Protein AF-A0AAV5Z4U7-F1 (afdb_monomer_lite)

Secondary structure (DSSP, 8-state):
--HHHHHHHHHHHHHHSPTT-EEEEES---TTS--SEEEEEEETTEEEEEEEEEPPP-

Foldseek 3Di:
DELVVLLVCVVVCLVPDDFFDKDKDKQYDNPPPAFPDWDWDQDPVGIIIMGMHTRHDD

pLDDT: mean 93.28, std 6.04, range [65.38, 98.12]

Sequence (58 aa):
LSPDLNRRLRPKLLSELRPGARIVSHSFDMGDWVPSRTLQVSSNEGSHTLYLWVVPSR

Structure (mmCIF, N/CA/C/O backbone):
data_AF-A0AAV5Z4U7-F1
#
_entry.id   AF-A0AAV5Z4U7-F1
#
loop_
_atom_site.group_PDB
_atom_site.id
_atom_site.type_symbol
_atom_site.label_atom_id
_atom_site.label_alt_id
_atom_site.label_comp_id
_atom_site.label_asym_id
_atom_site.label_entity_id
_atom_site.label_seq_id
_atom_site.pdbx_PDB_ins_code
_atom_site.Cartn_x
_atom_site.Cartn_y
_atom_site.Cartn_z
_atom_site.occupancy
_atom_site.B_iso_or_equiv
_atom_site.auth_seq_id
_atom_site.auth_comp_id
_atom_site.auth_asym_id
_atom_site.auth_atom_id
_atom_site.pdbx_PDB_model_num
ATOM 1 N N . LEU A 1 1 ? -1.087 -1.567 -12.814 1.00 65.38 1 LEU A N 1
ATOM 2 C CA . LEU A 1 1 ? -1.252 -0.730 -11.598 1.00 65.38 1 LEU A CA 1
ATOM 3 C C . LEU A 1 1 ? -0.260 0.427 -11.694 1.00 65.38 1 LEU A C 1
ATOM 5 O O . LEU A 1 1 ? 0.724 0.272 -12.401 1.00 65.38 1 LEU A O 1
ATOM 9 N N . SER A 1 2 ? -0.531 1.573 -11.072 1.00 81.88 2 SER A N 1
ATOM 10 C CA . SER A 1 2 ? 0.388 2.722 -11.016 1.00 81.88 2 SER A CA 1
ATOM 11 C C . SER A 1 2 ? 0.410 3.294 -9.593 1.00 81.88 2 SER A C 1
ATOM 13 O O . SER A 1 2 ? -0.553 3.058 -8.851 1.00 81.88 2 SER A O 1
ATOM 15 N N . PRO A 1 3 ? 1.445 4.063 -9.199 1.00 81.81 3 PRO A N 1
ATOM 16 C CA . PRO A 1 3 ? 1.483 4.708 -7.884 1.00 81.81 3 PRO A CA 1
ATOM 17 C C . PRO A 1 3 ? 0.248 5.585 -7.632 1.00 81.81 3 PRO A C 1
ATOM 19 O O . PRO A 1 3 ? -0.352 5.536 -6.560 1.00 81.81 3 PRO A O 1
ATOM 22 N N . ASP A 1 4 ? -0.199 6.330 -8.646 1.00 88.38 4 ASP A N 1
ATOM 23 C CA . ASP A 1 4 ? -1.395 7.176 -8.568 1.00 88.38 4 ASP A CA 1
ATOM 24 C C . ASP A 1 4 ? -2.676 6.387 -8.306 1.00 88.38 4 ASP A C 1
ATOM 26 O O . ASP A 1 4 ? -3.506 6.791 -7.489 1.00 88.38 4 ASP A O 1
ATOM 30 N N . LEU A 1 5 ? -2.839 5.240 -8.970 1.00 89.00 5 LEU A N 1
ATOM 31 C CA . LEU A 1 5 ? -3.991 4.374 -8.743 1.00 89.00 5 LEU A CA 1
ATOM 32 C C . LEU A 1 5 ? -3.975 3.807 -7.319 1.00 89.00 5 LEU A C 1
ATOM 34 O O . LEU A 1 5 ? -4.999 3.841 -6.638 1.00 89.00 5 LEU A O 1
ATOM 38 N N . ASN A 1 6 ? -2.817 3.351 -6.843 1.00 90.25 6 ASN A N 1
ATOM 39 C CA . ASN A 1 6 ? -2.669 2.827 -5.487 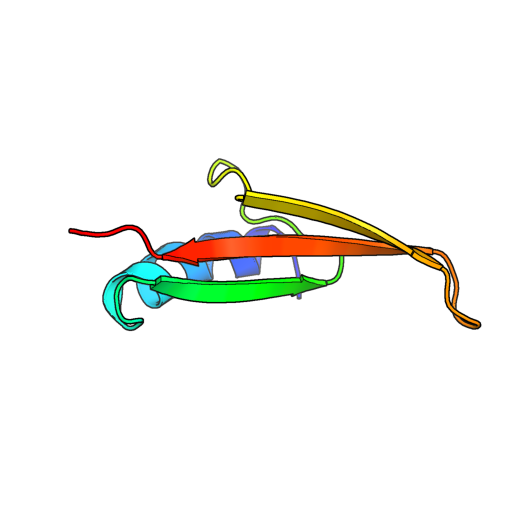1.00 90.25 6 ASN A CA 1
ATOM 40 C C . ASN A 1 6 ? -3.004 3.887 -4.425 1.00 90.25 6 ASN A C 1
ATOM 42 O O . ASN A 1 6 ? -3.746 3.603 -3.481 1.00 90.25 6 ASN A O 1
ATOM 46 N N . ARG A 1 7 ? -2.547 5.133 -4.617 1.00 88.94 7 ARG A N 1
ATOM 47 C CA . ARG A 1 7 ? -2.906 6.266 -3.747 1.00 88.94 7 ARG A CA 1
ATOM 48 C C . ARG A 1 7 ? -4.413 6.517 -3.713 1.00 88.94 7 ARG A C 1
ATOM 50 O O . ARG A 1 7 ? -4.968 6.733 -2.639 1.00 88.94 7 ARG A O 1
ATOM 57 N N . ARG A 1 8 ? -5.094 6.435 -4.862 1.00 91.38 8 ARG A N 1
ATOM 58 C CA . ARG A 1 8 ? -6.561 6.588 -4.947 1.00 91.38 8 ARG A CA 1
ATOM 59 C C . ARG A 1 8 ? -7.326 5.423 -4.314 1.00 91.38 8 ARG A C 1
ATOM 61 O O . ARG A 1 8 ? -8.443 5.626 -3.848 1.00 91.38 8 ARG A O 1
ATOM 68 N N . LEU A 1 9 ? -6.745 4.223 -4.280 1.00 92.19 9 LEU A N 1
ATOM 69 C CA . LEU A 1 9 ? -7.350 3.047 -3.645 1.00 92.19 9 LEU A CA 1
ATOM 70 C C . LEU A 1 9 ? -7.212 3.055 -2.119 1.00 92.19 9 LEU A C 1
ATOM 72 O O . LEU A 1 9 ? -8.086 2.520 -1.437 1.00 92.19 9 LEU A O 1
ATOM 76 N N . ARG A 1 10 ? -6.162 3.681 -1.572 1.00 91.94 10 ARG A N 1
ATOM 77 C CA . ARG A 1 10 ? -5.882 3.711 -0.125 1.00 91.94 10 ARG A CA 1
ATOM 78 C C . ARG A 1 10 ? -7.107 4.046 0.748 1.00 91.94 10 ARG A C 1
ATOM 80 O O . ARG A 1 10 ? -7.356 3.276 1.676 1.00 91.94 10 ARG A O 1
ATOM 87 N N . PRO A 1 11 ? -7.901 5.109 0.492 1.00 94.50 11 PRO A N 1
ATOM 88 C CA . PRO A 1 11 ? -9.067 5.421 1.324 1.00 94.50 11 PRO A CA 1
ATOM 89 C C . PRO A 1 11 ? -10.108 4.295 1.344 1.00 94.50 11 PRO A C 1
ATOM 91 O O . PRO A 1 11 ? -10.638 3.962 2.401 1.00 94.50 11 PRO A O 1
ATOM 94 N N . LYS A 1 12 ? -10.354 3.657 0.192 1.00 95.38 12 LYS A N 1
ATOM 95 C CA . LYS A 1 12 ? -11.286 2.529 0.074 1.00 95.38 12 LYS A CA 1
ATOM 96 C C . LYS A 1 12 ? -10.774 1.308 0.841 1.00 95.38 12 LYS A C 1
ATOM 98 O O . LYS A 1 12 ? -11.531 0.704 1.593 1.00 95.38 12 LYS A O 1
ATOM 103 N N . LEU A 1 13 ? -9.481 0.996 0.718 1.00 94.62 13 LEU A N 1
ATOM 104 C CA . LEU A 1 13 ? -8.845 -0.114 1.438 1.00 94.62 13 LEU A CA 1
ATOM 105 C C . LEU A 1 13 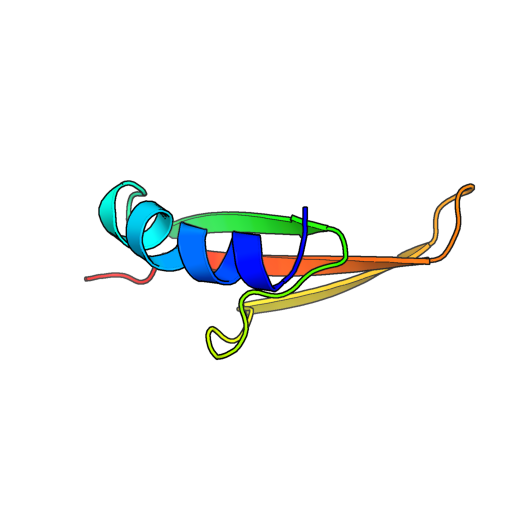? -8.952 0.067 2.959 1.00 94.62 13 LEU A C 1
ATOM 107 O O . LEU A 1 13 ? -9.328 -0.869 3.654 1.00 94.62 13 LEU A O 1
ATOM 111 N N . LEU A 1 14 ? -8.684 1.272 3.470 1.00 93.44 14 LEU A N 1
ATOM 112 C CA . LEU A 1 14 ? -8.801 1.582 4.901 1.00 93.44 14 LEU A CA 1
ATOM 113 C C . LEU A 1 14 ? -10.255 1.595 5.403 1.00 93.44 14 LEU A C 1
ATOM 115 O O . LEU A 1 14 ? -10.497 1.349 6.584 1.00 93.44 14 LEU A O 1
ATOM 119 N N . SER A 1 15 ? -11.219 1.886 4.526 1.00 95.62 15 SER A N 1
ATOM 120 C CA . SER A 1 15 ? -12.645 1.892 4.867 1.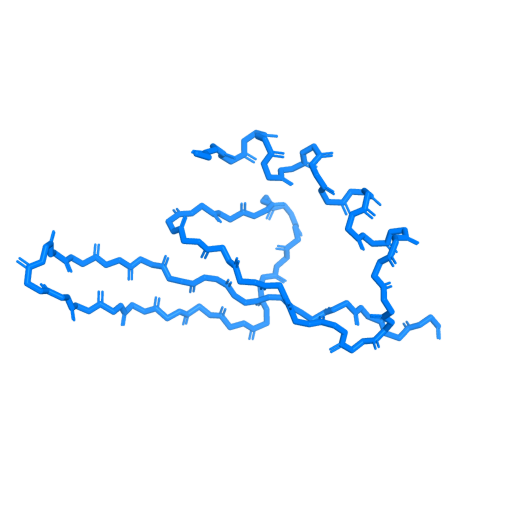00 95.62 15 SER A CA 1
ATOM 121 C C . SER A 1 15 ? -13.258 0.490 4.902 1.00 95.62 15 SER A C 1
ATOM 123 O O . SER A 1 15 ? -14.118 0.226 5.740 1.00 95.62 15 SER A O 1
ATOM 125 N N . GLU A 1 16 ? -12.870 -0.386 3.974 1.00 96.81 16 GLU A N 1
ATOM 126 C CA . GLU A 1 16 ? -13.568 -1.658 3.727 1.00 96.81 16 GLU A CA 1
ATOM 127 C C . GLU A 1 16 ? -12.870 -2.871 4.344 1.00 96.81 16 GLU A C 1
ATOM 129 O O . GLU A 1 16 ? -13.520 -3.872 4.653 1.00 96.81 16 GLU A O 1
ATOM 134 N N . LEU A 1 17 ? -11.554 -2.806 4.539 1.00 97.00 17 LEU A N 1
ATOM 135 C CA . LEU A 1 17 ? -10.807 -3.907 5.128 1.00 97.00 17 LEU A CA 1
ATOM 136 C C . LEU A 1 17 ? -10.864 -3.864 6.656 1.00 97.00 17 LEU A C 1
ATOM 138 O O . LEU A 1 17 ? -10.855 -2.811 7.291 1.00 97.00 17 LEU A O 1
ATOM 142 N N . ARG A 1 18 ? -10.881 -5.053 7.258 1.00 96.81 18 ARG A N 1
ATOM 143 C CA . ARG A 1 18 ? -10.826 -5.204 8.715 1.00 96.81 18 ARG A CA 1
ATOM 144 C C . ARG A 1 18 ? -9.431 -4.828 9.238 1.00 96.81 18 ARG A C 1
ATOM 146 O O . ARG A 1 18 ? -8.447 -5.091 8.540 1.00 96.81 18 ARG A O 1
ATOM 153 N N . PRO A 1 19 ? -9.319 -4.306 10.473 1.00 97.00 19 PRO A N 1
ATOM 154 C CA . PRO A 1 19 ? -8.033 -4.197 11.154 1.00 97.00 19 PRO A CA 1
ATOM 155 C C . PRO A 1 19 ? -7.238 -5.506 11.101 1.00 97.00 19 PRO A C 1
ATOM 157 O O . PRO A 1 19 ? -7.804 -6.591 11.242 1.00 97.00 19 PRO A O 1
ATOM 160 N N . GLY A 1 20 ? -5.933 -5.406 10.857 1.00 96.75 20 GLY A N 1
ATOM 161 C CA . GLY A 1 20 ? -5.048 -6.558 10.677 1.00 96.75 20 GLY A CA 1
ATOM 162 C C . GLY A 1 20 ? -5.051 -7.167 9.269 1.00 96.75 20 GLY A C 1
ATOM 163 O O . GLY A 1 20 ? -4.226 -8.039 8.989 1.00 96.75 20 GLY A O 1
ATOM 164 N N . ALA A 1 21 ? -5.920 -6.719 8.353 1.00 97.88 21 ALA A N 1
ATOM 165 C CA . ALA A 1 21 ? -5.856 -7.153 6.959 1.00 97.88 21 ALA A CA 1
ATOM 166 C C . ALA A 1 21 ? -4.502 -6.782 6.332 1.00 97.88 21 ALA A C 1
ATOM 168 O O . ALA A 1 21 ? -3.981 -5.686 6.540 1.00 97.88 21 ALA A O 1
ATOM 169 N N . ARG A 1 22 ? -3.938 -7.710 5.553 1.00 97.69 22 ARG A N 1
ATOM 170 C CA . ARG A 1 22 ? -2.645 -7.544 4.879 1.00 97.69 22 ARG A CA 1
ATOM 171 C C . ARG A 1 22 ? -2.868 -7.151 3.429 1.00 97.69 22 ARG A C 1
ATOM 173 O O . ARG A 1 22 ? -3.598 -7.837 2.718 1.00 97.69 22 ARG A O 1
ATOM 180 N N . ILE A 1 23 ? -2.205 -6.088 2.997 1.00 96.94 23 ILE A N 1
ATOM 181 C CA . ILE A 1 23 ? -2.254 -5.602 1.621 1.00 96.94 23 ILE A CA 1
ATOM 182 C C . ILE A 1 23 ? -0.860 -5.741 1.027 1.00 96.94 23 ILE A C 1
ATOM 184 O O . ILE A 1 23 ? 0.098 -5.220 1.594 1.00 96.94 23 ILE A O 1
ATOM 188 N N . VAL A 1 24 ? -0.752 -6.432 -0.106 1.00 96.81 24 VAL A N 1
ATOM 189 C CA . VAL A 1 24 ? 0.503 -6.584 -0.849 1.00 96.81 24 VAL A CA 1
ATOM 190 C C . VAL A 1 24 ? 0.373 -5.873 -2.188 1.00 96.81 24 VAL A C 1
ATOM 192 O O . VAL A 1 24 ? -0.601 -6.089 -2.906 1.00 96.81 24 VAL A O 1
ATOM 195 N N . SER A 1 25 ? 1.358 -5.043 -2.524 1.00 95.69 25 SER A N 1
ATOM 196 C CA . SER A 1 25 ? 1.483 -4.420 -3.843 1.00 95.69 25 SER A CA 1
ATOM 197 C C . SER A 1 25 ? 2.790 -4.842 -4.502 1.00 95.69 25 SER A C 1
ATOM 199 O O . SER A 1 25 ? 3.842 -4.877 -3.859 1.00 95.69 25 SER A O 1
ATOM 201 N N . HIS A 1 26 ? 2.715 -5.152 -5.795 1.00 94.94 26 HIS A N 1
ATOM 202 C CA . HIS A 1 26 ? 3.863 -5.461 -6.640 1.00 94.94 26 HIS A CA 1
ATOM 203 C C . HIS A 1 26 ? 4.319 -4.198 -7.368 1.00 94.94 26 HIS A C 1
ATOM 205 O O . HIS A 1 26 ? 3.521 -3.525 -8.018 1.00 94.94 26 HIS A O 1
ATOM 211 N N . SER A 1 27 ? 5.609 -3.889 -7.253 1.00 94.00 27 SER A N 1
ATOM 212 C CA . SER A 1 27 ? 6.328 -2.806 -7.939 1.00 94.00 27 SER A CA 1
ATOM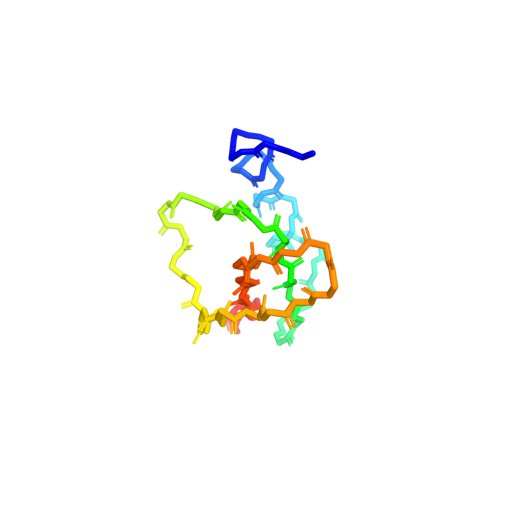 213 C C . SER A 1 27 ? 5.950 -1.365 -7.568 1.00 94.00 27 SER A C 1
ATOM 215 O O . SER A 1 27 ? 6.768 -0.474 -7.770 1.00 94.00 27 SER A O 1
ATOM 217 N N . PHE A 1 28 ? 4.773 -1.111 -6.989 1.00 94.69 28 PHE A N 1
ATOM 218 C CA . PHE A 1 28 ? 4.298 0.246 -6.690 1.00 94.69 28 PHE A CA 1
ATOM 219 C C . PHE A 1 28 ? 3.921 0.429 -5.219 1.00 94.69 28 PHE A C 1
ATOM 221 O O . PHE A 1 28 ? 3.202 -0.399 -4.655 1.00 94.69 28 PHE A O 1
ATOM 228 N N . ASP A 1 29 ? 4.354 1.539 -4.621 1.00 93.38 29 ASP A N 1
ATOM 229 C CA . ASP A 1 29 ? 3.999 1.915 -3.253 1.00 93.38 29 ASP A CA 1
ATOM 230 C C . ASP A 1 29 ? 2.598 2.568 -3.149 1.00 93.38 29 ASP A C 1
ATOM 232 O O . ASP A 1 29 ? 1.786 2.505 -4.080 1.00 93.38 29 ASP A O 1
ATOM 236 N N . MET A 1 30 ? 2.291 3.146 -1.981 1.00 92.50 30 MET A N 1
ATOM 237 C CA . MET A 1 30 ? 1.066 3.911 -1.709 1.00 92.50 30 MET A CA 1
ATOM 238 C C . MET A 1 30 ? 1.358 5.375 -1.324 1.00 92.50 30 MET A C 1
ATOM 240 O O . MET A 1 30 ? 0.568 5.997 -0.606 1.00 92.50 30 MET A O 1
ATOM 244 N N . GLY A 1 31 ? 2.479 5.937 -1.788 1.00 89.62 31 GLY A N 1
ATOM 245 C CA . GLY A 1 31 ? 2.944 7.275 -1.414 1.00 89.62 31 GLY A CA 1
ATOM 246 C C . GLY A 1 31 ? 3.229 7.388 0.085 1.00 89.62 31 GLY A C 1
ATOM 247 O O . GLY A 1 31 ? 3.981 6.593 0.639 1.00 89.62 31 GLY A O 1
ATOM 248 N N . ASP A 1 32 ? 2.575 8.338 0.756 1.00 91.44 32 ASP A N 1
ATOM 249 C CA . ASP A 1 32 ? 2.831 8.667 2.170 1.00 91.44 32 ASP A CA 1
ATOM 250 C C . ASP A 1 32 ? 2.426 7.568 3.165 1.00 91.44 32 ASP A C 1
ATOM 252 O O . ASP A 1 32 ? 2.677 7.676 4.366 1.00 91.44 32 ASP A O 1
ATOM 256 N N . TRP A 1 33 ? 1.752 6.509 2.707 1.00 92.38 33 TRP A N 1
ATOM 257 C CA . TRP A 1 33 ? 1.506 5.354 3.561 1.00 92.38 33 TRP A CA 1
ATOM 258 C C . TRP A 1 33 ? 2.731 4.447 3.563 1.00 92.38 33 TRP A C 1
ATOM 260 O O . TRP A 1 33 ? 2.946 3.670 2.635 1.00 92.38 33 TRP A O 1
ATOM 270 N N . VAL A 1 34 ? 3.520 4.528 4.631 1.00 95.00 34 VAL A N 1
ATOM 271 C CA . VAL A 1 34 ? 4.744 3.736 4.779 1.00 95.00 34 VAL A CA 1
ATOM 272 C C . VAL A 1 34 ? 4.410 2.239 4.905 1.00 95.00 34 VAL A C 1
ATOM 274 O O . VAL A 1 34 ? 3.573 1.874 5.739 1.00 95.00 34 VAL A O 1
ATOM 277 N N . PRO A 1 35 ? 5.033 1.360 4.097 1.00 97.00 35 PRO A N 1
ATOM 278 C CA . PRO A 1 35 ? 4.851 -0.083 4.202 1.00 97.00 35 PRO A CA 1
ATOM 279 C C . PRO A 1 35 ? 5.445 -0.622 5.502 1.00 97.00 35 PRO A C 1
ATOM 281 O O . PRO A 1 35 ? 6.509 -0.205 5.952 1.00 97.00 35 PRO A O 1
ATOM 284 N N . SER A 1 36 ? 4.785 -1.622 6.078 1.00 97.75 36 SER A N 1
ATOM 285 C CA . SER A 1 36 ? 5.300 -2.385 7.218 1.00 97.75 36 SER A CA 1
ATOM 286 C C . SER A 1 36 ? 6.503 -3.250 6.835 1.00 97.75 36 SER A C 1
ATOM 288 O O . SER A 1 36 ? 7.327 -3.580 7.685 1.00 97.75 36 SER A O 1
ATOM 290 N N . ARG A 1 37 ? 6.598 -3.661 5.564 1.00 98.12 37 ARG A N 1
ATOM 291 C CA . ARG A 1 37 ? 7.751 -4.391 5.031 1.00 98.12 37 ARG A CA 1
ATOM 292 C C . ARG A 1 37 ? 7.913 -4.129 3.538 1.00 98.12 37 ARG A C 1
ATOM 294 O O . ARG A 1 37 ? 6.928 -4.126 2.805 1.00 98.12 37 ARG A O 1
ATOM 301 N N . THR A 1 38 ? 9.164 -4.025 3.104 1.00 98.00 38 THR A N 1
ATOM 302 C CA . THR A 1 38 ? 9.553 -4.021 1.692 1.00 98.00 38 THR A CA 1
ATOM 303 C C . THR A 1 38 ? 10.486 -5.199 1.438 1.00 98.00 38 THR A C 1
ATOM 305 O O . THR A 1 38 ? 11.394 -5.444 2.231 1.00 98.00 38 THR A O 1
ATOM 308 N N . LEU A 1 39 ? 10.253 -5.948 0.362 1.00 97.62 39 LEU A N 1
ATOM 309 C CA . LEU A 1 39 ? 11.070 -7.094 -0.037 1.00 97.62 39 LEU A CA 1
ATOM 310 C C . LEU A 1 39 ? 11.532 -6.926 -1.481 1.00 97.62 39 LEU A C 1
ATOM 312 O O . LEU A 1 39 ? 10.730 -6.586 -2.346 1.00 97.62 39 LEU A O 1
ATOM 316 N N . GLN A 1 40 ? 12.808 -7.210 -1.732 1.00 97.25 40 GLN A N 1
ATOM 317 C CA . GLN A 1 40 ? 13.330 -7.425 -3.078 1.00 97.25 40 GLN A C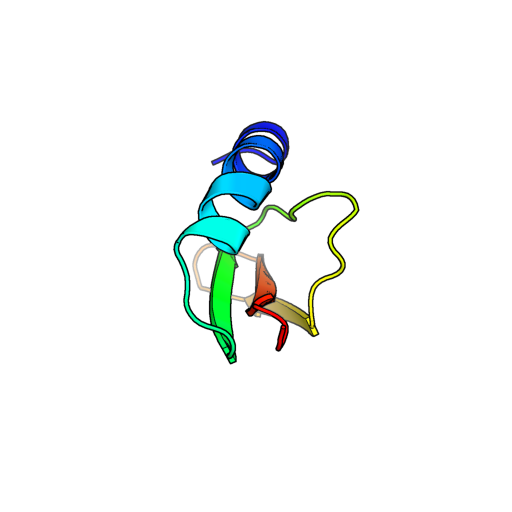A 1
ATOM 318 C C . GLN A 1 40 ? 13.292 -8.922 -3.373 1.00 97.25 40 GLN A C 1
ATOM 320 O O . GLN A 1 40 ? 13.808 -9.720 -2.591 1.00 97.25 40 GLN A O 1
ATOM 325 N N . VAL A 1 41 ? 12.649 -9.299 -4.473 1.00 95.75 41 VAL A N 1
ATOM 326 C CA . VAL A 1 41 ? 12.481 -10.691 -4.892 1.00 95.75 41 VAL A CA 1
ATOM 327 C C . VAL A 1 41 ? 13.014 -10.833 -6.306 1.00 95.75 41 VAL A C 1
ATOM 329 O O . VAL A 1 41 ? 12.535 -10.165 -7.219 1.00 95.75 41 VAL A O 1
ATOM 332 N N . SER A 1 42 ? 13.988 -11.717 -6.491 1.00 95.88 42 SER A N 1
ATOM 333 C CA . SER A 1 42 ? 14.485 -12.084 -7.814 1.00 95.88 42 SER A CA 1
ATOM 334 C C . SER A 1 42 ? 13.727 -13.305 -8.326 1.00 95.88 42 SER A C 1
ATOM 336 O O . SER A 1 42 ? 13.555 -14.286 -7.604 1.00 95.88 42 SER A O 1
ATOM 338 N N . SER A 1 43 ? 13.268 -13.234 -9.569 1.00 91.19 43 SER A N 1
ATOM 339 C CA . SER A 1 43 ? 12.617 -14.320 -10.293 1.00 91.19 43 SER A CA 1
ATOM 340 C C . SER A 1 43 ? 13.291 -14.511 -11.655 1.00 91.19 43 SER A C 1
ATOM 342 O O . SER A 1 43 ? 14.148 -13.718 -12.053 1.00 91.19 43 SER A O 1
ATOM 344 N N . ASN A 1 44 ? 12.871 -15.533 -12.402 1.00 93.94 44 ASN A N 1
ATOM 345 C CA . ASN A 1 44 ? 13.317 -15.733 -13.784 1.00 93.94 44 ASN A CA 1
ATOM 346 C C . ASN A 1 44 ? 12.929 -14.558 -14.707 1.00 93.94 44 ASN A C 1
ATOM 348 O O . ASN A 1 44 ? 13.513 -14.412 -15.775 1.00 93.94 44 ASN A O 1
ATOM 352 N N . GLU A 1 45 ? 11.971 -13.720 -14.294 1.00 90.69 45 GLU A N 1
ATOM 353 C CA . GLU A 1 45 ? 11.508 -12.536 -15.030 1.00 90.69 45 GLU A CA 1
ATOM 354 C C . GLU A 1 45 ? 12.177 -11.229 -14.565 1.00 90.69 45 GLU A C 1
ATOM 356 O O . GLU A 1 45 ? 11.890 -10.159 -15.101 1.00 90.69 45 GLU A O 1
ATOM 361 N N . GLY A 1 46 ? 13.087 -11.296 -13.586 1.00 92.75 46 GLY A N 1
ATOM 362 C CA . GLY A 1 46 ? 13.868 -10.154 -13.109 1.00 92.75 46 GLY A CA 1
ATOM 363 C C . GLY A 1 46 ? 13.706 -9.864 -11.618 1.00 92.75 46 GLY A C 1
ATOM 364 O O . GLY A 1 46 ? 13.291 -10.711 -10.829 1.00 92.75 46 GLY A O 1
ATOM 365 N N . SER A 1 47 ? 14.096 -8.653 -11.211 1.00 94.94 47 SER A N 1
ATOM 366 C CA . SER A 1 47 ? 13.975 -8.194 -9.823 1.00 94.94 47 SER A CA 1
ATOM 367 C C . SER A 1 47 ? 12.669 -7.440 -9.617 1.00 94.94 47 SER A C 1
ATOM 369 O O . SER A 1 47 ? 12.316 -6.555 -10.396 1.00 94.94 47 SER A O 1
ATOM 371 N N . HIS A 1 48 ? 11.976 -7.756 -8.531 1.00 95.25 48 HIS A N 1
ATOM 372 C CA . HIS A 1 48 ? 10.693 -7.170 -8.181 1.00 95.25 48 HIS A CA 1
ATOM 373 C C . HIS A 1 48 ? 10.705 -6.647 -6.751 1.00 95.25 48 HIS A C 1
ATOM 375 O O . HIS A 1 48 ? 11.167 -7.325 -5.834 1.00 95.25 48 HIS A O 1
ATOM 381 N N . THR A 1 49 ? 10.094 -5.484 -6.549 1.00 96.56 49 THR A N 1
ATOM 382 C CA . THR A 1 49 ? 9.825 -4.964 -5.209 1.00 96.56 49 THR A CA 1
ATOM 383 C C . THR A 1 49 ? 8.418 -5.360 -4.780 1.00 96.56 49 THR A C 1
ATOM 385 O O . THR A 1 49 ? 7.449 -5.107 -5.498 1.00 96.56 49 THR A O 1
ATOM 388 N N . LEU A 1 50 ? 8.288 -5.950 -3.596 1.00 97.12 50 LEU A N 1
ATOM 389 C CA . LEU A 1 50 ? 7.009 -6.182 -2.934 1.00 97.12 50 LEU A CA 1
ATOM 390 C C . LEU A 1 50 ? 6.891 -5.276 -1.719 1.00 97.12 50 LEU A C 1
ATOM 392 O O . LEU A 1 50 ? 7.801 -5.207 -0.892 1.00 97.12 50 LEU A O 1
ATOM 396 N N . TYR A 1 51 ? 5.736 -4.639 -1.588 1.00 97.62 51 TYR A N 1
ATOM 397 C CA . TYR A 1 51 ? 5.401 -3.793 -0.454 1.00 97.62 51 TYR A CA 1
ATOM 398 C C . TYR A 1 51 ? 4.234 -4.404 0.313 1.00 97.62 51 TYR A C 1
ATOM 400 O O . TYR A 1 51 ? 3.245 -4.822 -0.291 1.00 97.62 51 TYR A O 1
ATOM 408 N N . LEU A 1 52 ? 4.349 -4.454 1.637 1.00 98.00 52 LEU A N 1
ATOM 409 C CA . LEU A 1 52 ? 3.331 -4.973 2.541 1.00 98.00 52 LEU A CA 1
ATOM 410 C C . LEU A 1 52 ? 2.864 -3.870 3.484 1.00 98.00 52 LEU A C 1
ATOM 412 O O . LEU A 1 52 ? 3.678 -3.271 4.184 1.00 98.00 52 LEU A O 1
ATOM 416 N N . TRP A 1 53 ? 1.550 -3.705 3.588 1.00 97.69 53 TRP A N 1
ATOM 417 C CA . TRP A 1 53 ? 0.895 -2.922 4.631 1.00 97.69 53 TRP A CA 1
ATOM 418 C C . TRP A 1 53 ? -0.021 -3.807 5.459 1.00 97.69 53 TRP A C 1
ATOM 420 O O . TRP A 1 53 ? -0.567 -4.804 4.976 1.00 97.69 53 TRP A O 1
ATOM 430 N N . VAL A 1 54 ? -0.219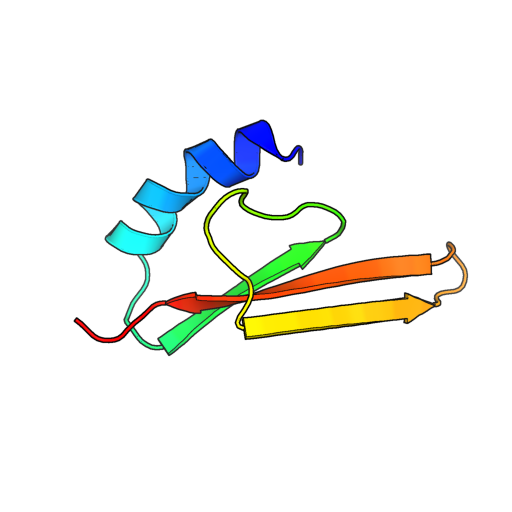 -3.399 6.705 1.00 97.56 54 VAL A N 1
ATOM 431 C CA . VAL A 1 54 ? -1.234 -3.956 7.593 1.00 97.56 54 VAL A CA 1
ATOM 432 C C . VAL A 1 54 ? -2.219 -2.844 7.926 1.00 97.56 54 VAL A C 1
ATOM 434 O O . VAL A 1 54 ? -1.812 -1.744 8.303 1.00 97.56 54 VAL A O 1
ATOM 437 N N . VAL A 1 55 ? -3.513 -3.113 7.756 1.00 96.25 55 VAL A N 1
ATOM 438 C CA . VAL A 1 55 ? -4.571 -2.162 8.115 1.00 96.25 55 VAL A CA 1
ATOM 439 C C . VAL A 1 55 ? -4.533 -1.948 9.633 1.00 96.25 55 VAL A C 1
ATOM 441 O O . VAL A 1 55 ? -4.587 -2.938 10.370 1.00 96.25 55 VAL A O 1
ATOM 444 N N . PRO A 1 56 ? -4.414 -0.698 10.115 1.00 93.12 56 PRO A N 1
ATOM 445 C CA . PRO A 1 56 ? -4.234 -0.424 11.533 1.00 93.12 56 PRO A CA 1
ATOM 446 C C . PRO A 1 56 ? -5.467 -0.814 12.354 1.00 93.12 56 PRO A C 1
ATOM 448 O O . PRO A 1 56 ? -6.601 -0.806 11.867 1.00 93.12 56 PRO A O 1
ATOM 451 N N . SER A 1 57 ? -5.226 -1.131 13.623 1.00 88.38 57 SER A N 1
ATOM 452 C CA . SER A 1 57 ? -6.257 -1.153 14.660 1.00 88.38 57 SER A CA 1
ATOM 453 C C . SER A 1 57 ? -6.897 0.233 14.764 1.00 88.38 57 SER A C 1
ATOM 455 O O . SER A 1 57 ? -6.178 1.231 14.720 1.00 88.38 57 SER A O 1
ATOM 457 N N . ARG A 1 58 ? -8.230 0.290 14.851 1.00 70.00 58 ARG A N 1
ATOM 458 C CA . ARG A 1 58 ? -8.944 1.525 15.206 1.00 70.00 58 ARG A CA 1
ATOM 459 C C . ARG A 1 58 ? -8.790 1.820 16.690 1.00 70.00 58 ARG A C 1
ATOM 461 O O . ARG A 1 58 ? -8.681 0.834 17.453 1.00 70.00 58 ARG A O 1
#

Radius of gyration: 12.09 Å; chains: 1; bounding box: 28×24×30 Å